Protein AF-A0A497IL65-F1 (afdb_monomer_lite)

pLDDT: mean 84.44, std 12.89, range [51.41, 97.0]

Secondary structure (DSSP, 8-state):
-HHHHHHHHTT-EEEETTSPBPPTT---TT--EEEES-HHHHHHHHHHT-

Radius of gyration: 10.79 Å; chains: 1; bounding box: 22×24×24 Å

Sequence (50 aa):
MASQLILQEAGGQLTDLEGRPLNEDAKATNIALIATRDDKLHNRIVEHLK

Structure (mmCIF, N/CA/C/O backbone):
data_AF-A0A497IL65-F1
#
_entry.id   AF-A0A497IL65-F1
#
loop_
_atom_site.group_PDB
_atom_site.id
_atom_site.type_symbol
_atom_site.label_atom_id
_atom_site.label_alt_id
_atom_site.label_comp_id
_atom_site.label_asym_id
_atom_site.label_entity_id
_atom_site.label_seq_id
_atom_site.pdbx_PDB_ins_code
_atom_site.Cartn_x
_atom_site.Cartn_y
_atom_site.Cartn_z
_atom_site.occupancy
_atom_site.B_iso_or_equiv
_atom_site.auth_seq_id
_atom_site.auth_comp_id
_atom_site.auth_asym_id
_atom_site.auth_atom_id
_atom_site.pdbx_PDB_model_num
ATOM 1 N N . MET A 1 1 ? 4.570 8.687 -11.195 1.00 66.94 1 MET A N 1
ATOM 2 C CA . MET A 1 1 ? 3.586 8.048 -12.115 1.00 66.94 1 MET A CA 1
ATOM 3 C C . MET A 1 1 ? 2.226 8.731 -11.973 1.00 66.94 1 MET A C 1
ATOM 5 O O . MET A 1 1 ? 1.921 9.172 -10.874 1.00 66.94 1 MET A O 1
ATOM 9 N N . ALA A 1 2 ? 1.392 8.802 -13.020 1.00 74.75 2 ALA A N 1
ATOM 10 C CA . ALA A 1 2 ? 0.071 9.450 -12.925 1.00 74.75 2 ALA A CA 1
ATOM 11 C C . ALA A 1 2 ? -0.860 8.781 -11.888 1.00 74.75 2 ALA A C 1
ATOM 13 O O . ALA A 1 2 ? -1.544 9.464 -11.134 1.00 74.75 2 ALA A O 1
ATOM 14 N N . SER A 1 3 ? -0.828 7.449 -11.791 1.00 74.56 3 S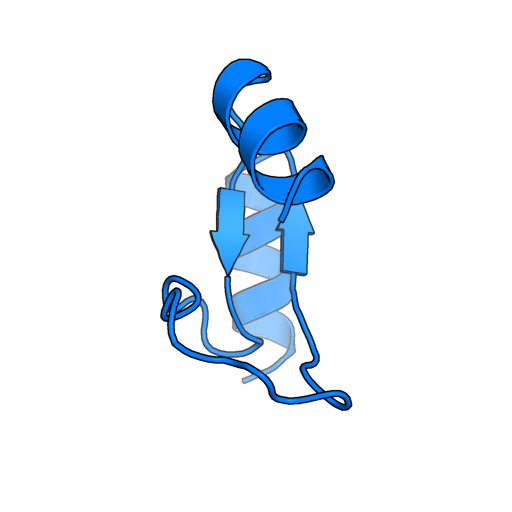ER A N 1
ATOM 15 C CA . SER A 1 3 ? -1.603 6.665 -10.816 1.00 74.56 3 SER A CA 1
ATOM 16 C C . SER A 1 3 ? -1.197 6.912 -9.359 1.00 74.56 3 SER A C 1
ATOM 18 O O . SER A 1 3 ? -2.053 6.892 -8.480 1.00 74.56 3 SER A O 1
ATOM 20 N N . GLN A 1 4 ? 0.086 7.180 -9.100 1.00 81.19 4 GLN A N 1
ATOM 21 C CA . GLN A 1 4 ? 0.590 7.507 -7.762 1.00 81.19 4 GLN A CA 1
ATOM 22 C C . GLN A 1 4 ? 0.015 8.830 -7.256 1.00 81.19 4 GLN A C 1
ATOM 24 O O . GLN A 1 4 ? -0.457 8.886 -6.127 1.00 81.19 4 GLN A O 1
ATOM 29 N N . LEU A 1 5 ? 0.011 9.861 -8.107 1.00 83.44 5 LEU A N 1
ATOM 30 C CA . LEU A 1 5 ? -0.556 11.167 -7.766 1.00 83.44 5 LEU A CA 1
ATOM 31 C C . LEU A 1 5 ? -2.052 11.049 -7.458 1.00 83.44 5 LEU A C 1
ATOM 33 O O . LEU A 1 5 ? -2.504 11.523 -6.427 1.00 83.44 5 LEU A O 1
ATOM 37 N N . ILE A 1 6 ? -2.809 10.335 -8.298 1.00 87.75 6 ILE A N 1
ATOM 38 C CA . ILE A 1 6 ? -4.247 10.107 -8.071 1.00 87.75 6 ILE A CA 1
ATOM 39 C C . ILE A 1 6 ? -4.494 9.409 -6.728 1.00 87.75 6 ILE A C 1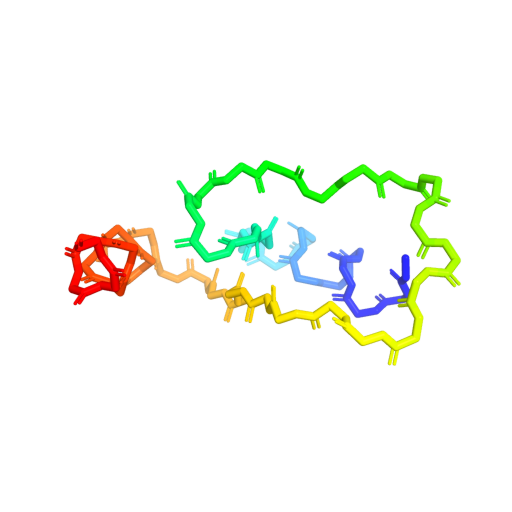
ATOM 41 O O . ILE A 1 6 ? -5.410 9.779 -5.996 1.00 87.75 6 ILE A O 1
ATOM 45 N N . LEU A 1 7 ? -3.687 8.398 -6.394 1.00 88.44 7 LEU A N 1
ATOM 46 C CA . LEU A 1 7 ? -3.832 7.672 -5.137 1.00 88.44 7 LEU A CA 1
ATOM 47 C C . LEU A 1 7 ? -3.498 8.549 -3.925 1.00 88.44 7 LEU A C 1
ATOM 49 O O . LEU A 1 7 ? -4.219 8.487 -2.934 1.00 88.44 7 LEU A O 1
ATOM 53 N N . GLN A 1 8 ? -2.457 9.380 -4.016 1.00 86.94 8 GLN A N 1
ATOM 54 C CA . GLN A 1 8 ? -2.083 10.326 -2.961 1.00 86.94 8 GLN A CA 1
ATOM 55 C C . GLN A 1 8 ? -3.173 11.378 -2.726 1.00 86.94 8 GLN A C 1
ATOM 57 O O . GLN A 1 8 ? -3.574 11.587 -1.584 1.00 86.94 8 GLN A O 1
ATOM 62 N N . GLU A 1 9 ? -3.726 11.966 -3.789 1.00 91.38 9 GLU A N 1
ATOM 63 C CA . GLU A 1 9 ? -4.847 12.915 -3.697 1.00 91.38 9 GLU A CA 1
ATOM 64 C C . GLU A 1 9 ? -6.114 12.266 -3.110 1.00 91.38 9 GLU A C 1
ATOM 66 O O . GLU A 1 9 ? -6.914 12.915 -2.438 1.00 91.38 9 GLU A O 1
ATOM 71 N N . ALA A 1 10 ? -6.291 10.955 -3.303 1.00 91.44 10 ALA A N 1
ATOM 72 C CA . ALA A 1 10 ? -7.370 10.182 -2.688 1.00 91.44 10 ALA A CA 1
ATOM 73 C C . ALA A 1 10 ? -7.104 9.796 -1.213 1.00 91.44 10 ALA A C 1
ATOM 75 O O . ALA A 1 10 ? -7.932 9.105 -0.602 1.00 91.44 10 ALA A O 1
ATOM 76 N N . GLY A 1 11 ? -5.970 10.220 -0.642 1.00 91.88 11 GLY A N 1
ATOM 77 C CA . GLY A 1 11 ? -5.530 9.890 0.715 1.00 91.88 11 GLY A CA 1
ATOM 78 C C . GLY A 1 11 ? -5.011 8.460 0.868 1.00 91.88 11 GLY A C 1
ATOM 79 O O . GLY A 1 11 ? -5.093 7.902 1.955 1.00 91.88 11 GLY A O 1
ATOM 80 N N . GLY A 1 12 ? -4.559 7.834 -0.219 1.00 91.75 12 GLY A N 1
ATOM 81 C CA . GLY A 1 12 ? -3.988 6.492 -0.214 1.00 91.75 12 GLY A CA 1
ATOM 82 C C . GLY A 1 12 ? -2.463 6.465 -0.241 1.00 91.75 12 GLY A C 1
ATOM 83 O O . GLY A 1 12 ? -1.792 7.479 -0.430 1.00 91.75 12 GLY A O 1
ATOM 84 N N . GLN A 1 13 ? -1.921 5.263 -0.072 1.00 90.25 13 GLN A N 1
ATOM 85 C CA . GLN A 1 13 ? -0.492 4.996 0.035 1.00 90.25 13 GLN A CA 1
ATOM 86 C C . GLN A 1 13 ? -0.012 4.066 -1.079 1.00 90.25 13 GLN A C 1
ATOM 88 O O . GLN A 1 13 ? -0.714 3.133 -1.481 1.00 90.25 13 GLN A O 1
ATOM 93 N N . LEU A 1 14 ? 1.206 4.327 -1.553 1.00 90.12 14 LEU A N 1
ATOM 94 C CA . LEU A 1 14 ? 1.910 3.535 -2.554 1.00 90.12 14 LEU A CA 1
ATOM 95 C C . LEU A 1 14 ? 3.314 3.208 -2.041 1.00 90.12 14 LEU A C 1
ATOM 97 O O . LEU A 1 14 ? 4.122 4.118 -1.843 1.00 90.12 14 LEU A O 1
ATOM 101 N N . THR A 1 15 ? 3.607 1.927 -1.854 1.00 90.75 15 THR A N 1
ATOM 102 C CA . THR A 1 15 ? 4.893 1.445 -1.330 1.00 90.75 15 THR A CA 1
ATOM 103 C C . THR A 1 15 ? 5.391 0.230 -2.111 1.00 90.75 15 THR A C 1
ATOM 105 O O . THR A 1 15 ? 4.662 -0.346 -2.923 1.00 90.75 15 THR A O 1
ATOM 108 N N . ASP A 1 16 ? 6.651 -0.149 -1.904 1.00 90.38 16 ASP A N 1
ATOM 109 C CA . ASP A 1 16 ? 7.151 -1.470 -2.287 1.00 90.38 16 ASP A CA 1
ATOM 110 C C . ASP A 1 16 ? 6.598 -2.572 -1.359 1.00 90.38 16 ASP A C 1
ATOM 112 O O . ASP A 1 16 ? 5.855 -2.308 -0.413 1.00 90.38 16 ASP A O 1
ATOM 116 N N . LEU A 1 17 ? 6.962 -3.832 -1.615 1.00 91.00 17 LEU A N 1
ATOM 117 C CA . LEU A 1 17 ? 6.487 -4.965 -0.808 1.00 91.00 17 LEU A CA 1
ATOM 118 C C . LEU A 1 17 ? 6.960 -4.930 0.657 1.00 91.00 17 LEU A C 1
ATOM 120 O O . LEU A 1 17 ? 6.391 -5.621 1.496 1.00 91.00 17 LEU A O 1
ATOM 124 N N . GLU A 1 18 ? 7.974 -4.122 0.974 1.00 90.81 18 GLU A N 1
ATOM 125 C CA . GLU A 1 18 ? 8.485 -3.946 2.334 1.00 90.81 18 GLU A CA 1
ATOM 126 C C . GLU A 1 18 ? 7.831 -2.754 3.056 1.00 90.81 18 GLU A C 1
ATOM 128 O O . GLU A 1 18 ? 8.141 -2.495 4.223 1.00 90.81 18 GLU A O 1
ATOM 133 N N . GLY A 1 19 ? 6.913 -2.039 2.396 1.00 91.00 19 GLY A N 1
ATOM 134 C CA . GLY A 1 19 ? 6.248 -0.854 2.935 1.00 91.00 19 GLY A CA 1
ATOM 135 C C . GLY A 1 19 ? 7.067 0.431 2.796 1.00 91.00 19 GLY A C 1
ATOM 136 O O . GLY A 1 19 ? 6.746 1.433 3.435 1.00 91.00 19 GLY A O 1
ATOM 137 N N . ARG A 1 20 ? 8.129 0.443 1.980 1.00 89.81 20 ARG A N 1
ATOM 138 C CA . ARG A 1 20 ? 8.937 1.648 1.752 1.00 89.81 20 ARG A CA 1
ATOM 139 C C . ARG A 1 20 ? 8.340 2.497 0.630 1.00 89.81 20 ARG A C 1
ATOM 141 O O . ARG A 1 20 ? 7.865 1.940 -0.361 1.00 89.81 20 ARG A O 1
ATOM 148 N N . PRO A 1 21 ? 8.399 3.836 0.728 1.00 86.31 21 PRO A N 1
ATOM 149 C CA . PRO A 1 21 ? 8.011 4.708 -0.373 1.00 86.31 21 PRO A CA 1
ATOM 150 C C . PRO A 1 21 ? 8.777 4.356 -1.650 1.00 86.31 21 PRO A C 1
ATOM 152 O O . PRO A 1 21 ? 9.984 4.105 -1.610 1.00 86.31 21 PRO A O 1
ATOM 155 N N . LEU A 1 22 ? 8.086 4.359 -2.788 1.00 81.19 22 LEU A N 1
ATOM 156 C CA . LEU A 1 22 ? 8.747 4.172 -4.076 1.00 81.19 22 LEU A CA 1
ATOM 157 C C . LEU A 1 22 ? 9.678 5.362 -4.351 1.00 81.19 22 LEU A C 1
ATOM 159 O O . LEU A 1 22 ? 9.247 6.512 -4.305 1.00 81.19 22 LEU A O 1
ATOM 163 N N . ASN A 1 23 ? 10.947 5.083 -4.656 1.00 71.56 23 ASN A N 1
ATOM 164 C CA . ASN A 1 23 ? 11.871 6.095 -5.164 1.00 71.56 23 ASN A CA 1
ATOM 165 C C . ASN A 1 23 ? 11.410 6.541 -6.568 1.00 71.56 23 ASN A C 1
ATOM 167 O O . ASN A 1 23 ? 11.192 5.704 -7.448 1.00 71.56 23 ASN A O 1
ATOM 171 N N . GLU A 1 24 ? 11.282 7.854 -6.775 1.00 60.66 24 GLU A N 1
ATOM 172 C CA . GLU A 1 24 ? 10.885 8.475 -8.045 1.00 60.66 24 GLU A CA 1
ATOM 173 C C . GLU A 1 24 ? 11.839 8.168 -9.217 1.00 60.66 24 GLU A C 1
ATOM 175 O O . GLU A 1 24 ? 11.408 8.188 -10.371 1.00 60.66 24 GLU A O 1
ATOM 180 N N . ASP A 1 25 ? 13.095 7.791 -8.948 1.00 56.09 25 ASP A N 1
ATOM 181 C CA . ASP A 1 25 ? 14.102 7.439 -9.962 1.00 56.09 25 ASP A CA 1
ATOM 182 C C . ASP A 1 25 ? 13.878 6.074 -10.627 1.00 56.09 25 ASP A C 1
ATOM 184 O O . ASP A 1 25 ? 14.617 5.677 -11.538 1.00 56.09 25 ASP A O 1
ATOM 188 N N . ALA A 1 26 ? 12.868 5.318 -10.196 1.00 51.41 26 ALA A N 1
ATOM 189 C CA . ALA A 1 26 ? 12.643 3.968 -10.670 1.00 51.41 26 ALA A CA 1
ATOM 190 C C . ALA A 1 26 ? 12.034 3.954 -12.088 1.00 51.41 26 ALA A C 1
ATOM 192 O O . ALA A 1 26 ? 10.867 3.639 -12.302 1.00 51.41 26 ALA A O 1
ATOM 193 N N . LYS A 1 27 ? 12.893 4.148 -13.098 1.00 54.38 27 LYS A N 1
ATOM 194 C CA . LYS A 1 27 ? 12.739 3.625 -14.473 1.00 54.38 27 LYS A CA 1
ATOM 195 C C . LYS A 1 27 ? 12.712 2.081 -14.515 1.00 54.38 27 LYS A C 1
ATOM 197 O O . LYS A 1 27 ? 13.051 1.480 -15.532 1.00 54.38 27 LYS A O 1
ATOM 202 N N . ALA A 1 28 ? 12.375 1.419 -13.411 1.00 56.88 28 ALA A N 1
ATOM 203 C CA . ALA A 1 28 ? 12.366 -0.026 -13.305 1.00 56.88 28 ALA A CA 1
ATOM 204 C C . ALA A 1 28 ? 11.014 -0.542 -13.805 1.00 56.88 28 ALA A C 1
ATOM 206 O O . ALA A 1 28 ? 9.965 -0.311 -13.216 1.00 56.88 28 ALA A O 1
ATOM 207 N N . THR A 1 29 ? 11.043 -1.254 -14.923 1.00 56.03 29 THR A N 1
ATOM 208 C CA . THR A 1 29 ? 9.871 -1.834 -15.589 1.00 56.03 29 THR A CA 1
ATOM 209 C C . THR A 1 29 ? 9.317 -3.087 -14.895 1.00 56.03 29 THR A C 1
ATOM 211 O O . THR A 1 29 ? 8.375 -3.677 -15.405 1.00 56.03 29 THR A O 1
ATOM 214 N N . ASN A 1 30 ? 9.846 -3.472 -13.725 1.00 67.62 30 ASN A N 1
ATOM 215 C CA . ASN A 1 30 ? 9.468 -4.676 -12.969 1.00 67.62 30 ASN A CA 1
ATOM 216 C C . ASN A 1 30 ? 9.366 -4.406 -11.453 1.00 67.62 30 ASN A C 1
ATOM 218 O O . ASN A 1 30 ? 9.953 -5.125 -10.647 1.00 67.62 30 ASN A O 1
ATOM 222 N N . ILE A 1 31 ? 8.670 -3.343 -11.047 1.00 75.69 31 ILE A N 1
ATOM 223 C CA . ILE A 1 31 ? 8.461 -3.046 -9.621 1.00 75.69 31 ILE A CA 1
ATOM 224 C C . ILE A 1 31 ? 7.154 -3.690 -9.162 1.00 75.69 31 ILE A C 1
ATOM 226 O O . ILE A 1 31 ? 6.089 -3.405 -9.710 1.00 75.69 31 ILE A O 1
ATOM 230 N N . ALA A 1 32 ? 7.235 -4.536 -8.136 1.00 85.00 32 ALA A N 1
ATOM 231 C CA . ALA A 1 32 ? 6.069 -4.962 -7.375 1.00 85.00 32 ALA A CA 1
ATOM 232 C C . ALA A 1 32 ? 5.743 -3.891 -6.326 1.00 85.00 32 ALA A C 1
ATOM 234 O O . ALA A 1 32 ? 6.629 -3.425 -5.610 1.00 85.00 32 ALA A O 1
ATOM 235 N N . LEU A 1 33 ? 4.480 -3.484 -6.267 1.00 89.31 33 LEU A N 1
ATOM 236 C CA . LEU A 1 33 ? 4.030 -2.360 -5.454 1.00 89.31 33 LEU A CA 1
ATOM 237 C C . LEU A 1 33 ? 2.691 -2.660 -4.788 1.00 89.31 33 LEU A C 1
ATOM 239 O O . LEU A 1 33 ? 1.871 -3.414 -5.316 1.00 89.31 33 LEU A O 1
ATOM 243 N N . ILE A 1 34 ? 2.484 -2.054 -3.625 1.00 91.69 34 ILE A N 1
ATOM 244 C CA . ILE A 1 34 ? 1.248 -2.114 -2.853 1.00 91.69 34 ILE A CA 1
ATOM 245 C C . ILE A 1 34 ? 0.607 -0.733 -2.931 1.00 91.69 34 ILE A C 1
ATOM 247 O O . ILE A 1 34 ? 1.196 0.260 -2.511 1.00 91.69 34 ILE A O 1
ATOM 251 N N . ALA A 1 35 ? -0.606 -0.680 -3.476 1.00 91.88 35 ALA A N 1
ATOM 252 C CA . ALA A 1 35 ? -1.387 0.538 -3.647 1.00 91.88 35 ALA A CA 1
ATOM 253 C C . ALA A 1 35 ? -2.727 0.383 -2.924 1.00 91.88 35 ALA A C 1
ATOM 255 O O . ALA A 1 35 ? -3.577 -0.396 -3.355 1.00 91.88 35 ALA A O 1
ATOM 256 N N . THR A 1 36 ? -2.933 1.108 -1.827 1.00 94.38 36 THR A N 1
ATOM 257 C CA . THR A 1 36 ? -4.164 0.991 -1.029 1.00 94.38 36 THR A CA 1
ATOM 258 C C . THR A 1 36 ? -4.575 2.331 -0.442 1.00 94.38 36 THR A C 1
ATOM 260 O O . THR A 1 36 ? -3.733 3.112 -0.016 1.00 94.38 36 THR A O 1
ATOM 263 N N . ARG A 1 37 ? -5.884 2.577 -0.350 1.00 94.75 37 ARG A N 1
ATOM 264 C CA . ARG A 1 37 ? -6.424 3.727 0.392 1.00 94.75 37 ARG A CA 1
ATOM 265 C C . ARG A 1 37 ? -6.571 3.467 1.895 1.00 94.75 37 ARG A C 1
ATOM 267 O O . ARG A 1 37 ? -6.542 4.400 2.679 1.00 94.75 37 ARG A O 1
ATOM 274 N N . ASP A 1 38 ? -6.781 2.213 2.286 1.00 96.06 38 ASP A N 1
ATOM 275 C CA . ASP A 1 38 ? -6.967 1.828 3.686 1.00 96.06 38 ASP A CA 1
ATOM 276 C C . ASP A 1 38 ? -5.618 1.463 4.320 1.00 96.06 38 ASP A C 1
ATOM 278 O O . ASP A 1 38 ? -4.989 0.478 3.924 1.00 96.06 38 ASP A O 1
ATOM 282 N N . ASP A 1 39 ? -5.201 2.239 5.319 1.00 94.00 39 ASP A N 1
ATOM 283 C CA . ASP A 1 39 ? -3.934 2.053 6.034 1.00 94.00 39 ASP A CA 1
ATOM 284 C C . ASP A 1 39 ? -3.862 0.721 6.797 1.00 94.00 39 ASP A C 1
ATOM 286 O O . ASP A 1 39 ? -2.802 0.103 6.895 1.00 94.00 39 ASP A O 1
ATOM 290 N N . LYS A 1 40 ? -4.987 0.235 7.338 1.00 96.06 40 LYS A N 1
ATOM 291 C CA . LYS A 1 40 ? -5.023 -1.044 8.063 1.00 96.06 40 LYS A CA 1
ATOM 292 C C . LYS A 1 40 ? -4.853 -2.204 7.099 1.00 96.06 40 LYS A C 1
ATOM 294 O O . LYS A 1 40 ? -4.145 -3.158 7.414 1.00 96.06 40 LYS A O 1
ATOM 299 N N . LEU A 1 41 ? -5.503 -2.142 5.938 1.00 96.25 41 LEU A N 1
ATOM 300 C CA . LEU A 1 41 ? -5.311 -3.136 4.888 1.00 96.25 41 LEU A CA 1
ATOM 301 C C . LEU A 1 41 ? -3.874 -3.094 4.362 1.00 96.25 41 LEU A C 1
ATOM 303 O O . LEU A 1 41 ? -3.274 -4.154 4.210 1.00 96.25 41 LEU A O 1
ATOM 307 N N . HIS A 1 42 ? -3.324 -1.895 4.150 1.00 95.69 42 HIS A N 1
ATOM 308 C CA . HIS A 1 42 ? -1.938 -1.709 3.730 1.00 95.69 42 HIS A CA 1
ATOM 309 C C . HIS A 1 42 ? -0.972 -2.459 4.644 1.00 95.69 42 HIS A C 1
ATOM 311 O O . HIS A 1 42 ? -0.247 -3.349 4.203 1.00 95.69 42 HIS A O 1
ATOM 317 N N . ASN A 1 43 ? -1.033 -2.151 5.941 1.00 95.06 43 ASN A N 1
ATOM 318 C CA . ASN A 1 43 ? -0.132 -2.718 6.935 1.00 95.06 43 ASN A CA 1
ATOM 319 C C . ASN A 1 43 ? -0.283 -4.236 7.029 1.00 95.06 43 ASN A C 1
ATOM 321 O O . ASN A 1 43 ? 0.716 -4.942 7.075 1.00 95.06 43 ASN A O 1
ATOM 325 N N . ARG A 1 44 ? -1.516 -4.754 6.956 1.00 97.00 44 ARG A N 1
ATOM 326 C CA . ARG A 1 44 ? -1.765 -6.203 6.941 1.00 97.00 44 ARG A CA 1
ATOM 327 C C . ARG A 1 44 ? -1.158 -6.896 5.724 1.00 97.00 44 ARG A C 1
ATOM 329 O O . ARG A 1 44 ? -0.672 -8.012 5.858 1.00 97.00 44 ARG A O 1
ATOM 336 N N . ILE A 1 45 ? -1.211 -6.273 4.545 1.00 95.62 45 ILE A N 1
ATOM 337 C CA . ILE A 1 45 ? -0.590 -6.825 3.333 1.00 95.62 45 ILE A CA 1
ATOM 338 C C . ILE A 1 45 ? 0.933 -6.824 3.491 1.00 95.62 45 ILE A C 1
ATOM 340 O O . ILE A 1 45 ? 1.554 -7.854 3.260 1.00 95.62 45 ILE A O 1
ATOM 344 N N . VAL A 1 46 ? 1.521 -5.709 3.935 1.00 94.88 46 VAL A N 1
ATOM 345 C CA . VAL A 1 46 ? 2.971 -5.601 4.174 1.00 94.88 46 VAL A CA 1
ATOM 346 C C . VAL A 1 46 ? 3.443 -6.635 5.201 1.00 94.88 46 VAL A C 1
ATOM 348 O O . VAL A 1 46 ? 4.456 -7.289 4.991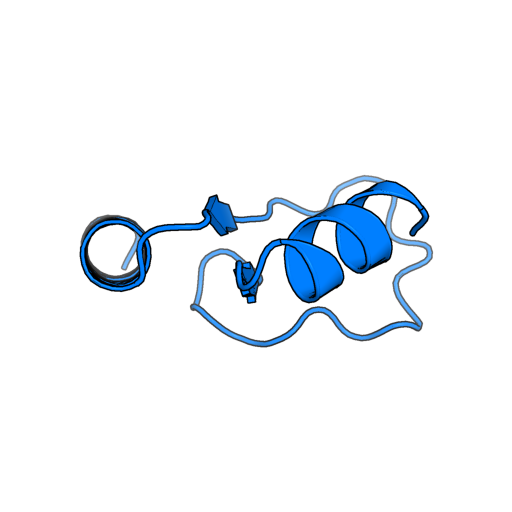 1.00 94.88 46 VAL A O 1
ATOM 351 N N . GLU A 1 47 ? 2.711 -6.821 6.299 1.00 95.75 47 GLU A N 1
ATOM 352 C CA . GLU A 1 47 ? 3.018 -7.837 7.313 1.00 95.75 47 GLU A CA 1
ATOM 353 C C . GLU A 1 47 ? 2.908 -9.264 6.772 1.00 95.75 47 GLU A C 1
ATOM 355 O O . GLU A 1 47 ? 3.716 -10.107 7.137 1.00 95.75 47 GLU A O 1
ATOM 360 N N . HIS A 1 48 ? 1.928 -9.543 5.908 1.00 96.31 48 HIS A N 1
ATOM 361 C CA . HIS A 1 48 ? 1.733 -10.875 5.333 1.00 96.31 48 HIS A CA 1
ATOM 362 C C . HIS A 1 48 ? 2.799 -11.254 4.296 1.00 96.31 48 HIS A C 1
ATOM 364 O O . HIS A 1 48 ? 3.008 -12.436 4.039 1.00 96.31 48 HIS A O 1
ATOM 370 N N . LEU A 1 49 ? 3.429 -10.259 3.670 1.00 89.94 49 LEU A N 1
ATOM 371 C CA . LEU A 1 49 ? 4.460 -10.452 2.650 1.00 89.94 49 LEU A CA 1
ATOM 372 C C . LEU A 1 49 ? 5.888 -10.515 3.221 1.00 89.94 49 LEU A C 1
ATOM 374 O O . LEU A 1 49 ? 6.815 -10.781 2.455 1.00 89.94 49 LEU A O 1
ATOM 378 N N . LYS A 1 50 ? 6.061 -10.272 4.526 1.00 79.81 50 LYS A N 1
ATOM 379 C CA . LYS A 1 50 ? 7.318 -10.491 5.260 1.00 79.81 50 LYS A CA 1
ATOM 380 C C . LYS A 1 50 ? 7.460 -11.949 5.682 1.00 79.81 50 LYS A C 1
ATOM 382 O O . LYS A 1 50 ? 8.610 -12.438 5.639 1.00 79.81 50 LYS A O 1
#

Foldseek 3Di:
DVVQVVLVVLQKDKDALQRHHDDPPPPPPDTHMDIDNDPVVSVVSSVVSD

=== Feature glossary ===
The record interleaves many kinds of information about one protein. Here is each kind framed as the question it answers.

Q: Are the domains correctly placed relative to each other?
A: Predicted aligned error is AlphaFold's pairwise confidence. Unlike pLDDT (per-residue), PAE is per-residu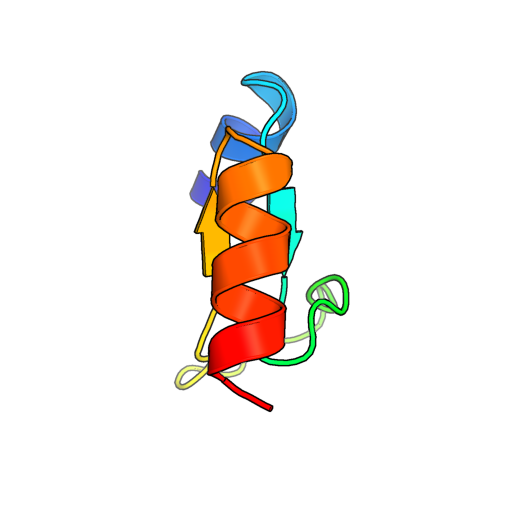e-pair and captures whether two parts of the structure are correctly placed relative to each other. Units are ångströms of expected positional error.

Q: Which residues are in helices, strands, or loops?
A: Eight-state secondary structure (DSSP): H is the canonical α-helix, G the tighter 3₁₀-helix, I the wider π-helix; E/B are β-structure, T and S are turns and bends, and '-' is everything else. DSSP derives these from the pattern of main-chain N–H···O=C hydrogen bonds, not from the sequence.

Q: What if only a Cα trace is available?
A: P-SEA three-state annotation labels each residue as helix, strand, or coil based purely on the geometry of the Cα trace. It serves as a fallback when the full backbone (and thus DSSP) is unavailable.

Q: What are the backbone torsion angles?
A: φ (phi) and ψ (psi) are the two rotatable backbone dihedrals per residue: φ is the C(i-1)–N–Cα–C torsion, ψ is the N–Cα–C–N(i+1) torsion, both in degrees on (−180°, 180°]. α-helical residues cluster near (−60°, −45°); β-strand residues near (−120°, +130°). A Ramachandran plot is simply a scatter of (φ, ψ) for every residue.

Q: What known structures does this most resemble?
A: Structural nearest neighbors (via Foldseek easy-search vs the PDB). Reported per hit: target PDB id, E-value, and alignment TM-score. A TM-score above ~0.5 is the conventional threshold for 'same fold'.

Q: What family and function is it annotated with?
A: Database cross-references. InterPro integrates a dozen domain/family signature databases into unified entries with residue-range hits. GO terms attach function/process/location labels with evidence codes. CATH codes position the fold in a four-level structural taxonomy. Organism is the NCBI-taxonomy specie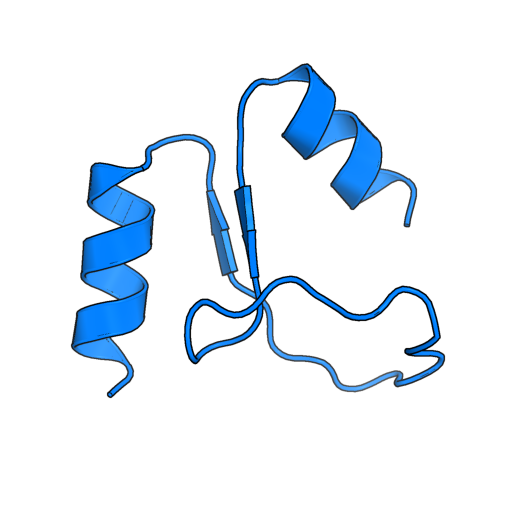s name.

Q: Which residues are buried vs exposed?
A: Solvent accessibility: the surface area of each residue that a 1.4 Å water probe can touch, in Å². When only backbone atoms are present the absolute values are lower than full-atom SASA (side chains contribute most of the area) and are flagged as backbone-only.

Q: What do the diagnostic plots show?
A: Three diagnostic plots accompany the record. The Cα contact map visualizes the tertiary structure as a 2D adjacency matrix (8 Å cutoff, sequence-local contacts suppressed). The Ramachandran plot shows the distribution of backbone (φ, ψ) torsions, with points in the α and β basins reflecting secondary structure content. The PAE plot shows AlphaFold's inter-residue confidence as a color matrix.

Q: What is the amino-acid chain?
A: The amino-acid sequence is the protein's primary structure: the linear order of residues from the N-terminus to the C-terminus, written in one-letter code. Everything else here — the 3D coordinates, the secondary structure, the domain annotations — is ultimately a consequence of this string.

Q: What do the rendered images show?
A: The six renders are orthographic views along the three Cartesian axes in both directions. Representation (cartoon, sticks, or surface) and color scheme (sequence-rainbow or by-chain) vary across proteins so the training set covers all the common visualization conventions.

Q: Where is each backbone atom in 3D?
A: The mmCIF table is the protein's shape written out atom by atom. For each backbone N, Cα, C, and carbonyl O, it records an (x, y, z) coordinate triple in Å plus the residue type, chain letter, and residue number.

Q: How mobile is each atom in the crystal?
A: For experimental (PDB) structures, the B-factor (temperature factor) quantifies the positional spread of each atom in the crystal — a combination of thermal vibration and static disorder — in units of Å². High B-factors mark flexible loops or poorly resolved regions; low B-factors mark the rigid, well-ordered core.

Q: How big and how compact is the whole molecule?
A: Three whole-structure scalars: the radius of gyration (RMS distance of Cα from centroid, in Å), the count of Cα–Cα contacts (pairs closer than 8 Å and separated by more than four residues in sequence — i.e. tertiary, not local, contacts), and the bounding-box dimensions. Together they distinguish compact globular folds from extended fibres or disordered chains.

Q: What does the local fold look like, res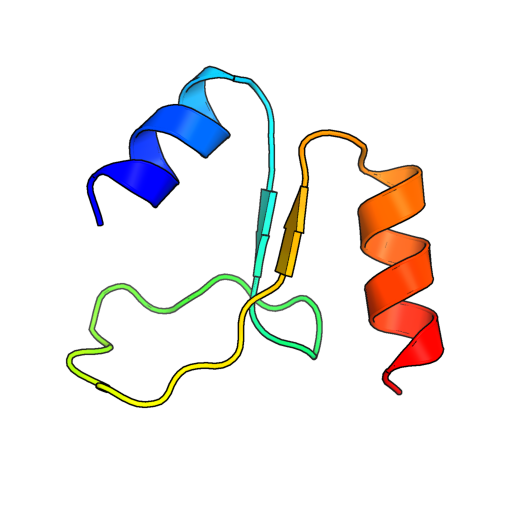idue by residue?
A: A 3Di character summarizes, for each residue, the relative orientation of the Cα frame of its nearest spatial neighbor. Because it encodes fold topology rather than chemistry, 3Di alignments detect remote structural similarity that sequence alignment misses.

Q: How confident is the AlphaFold model at each residue?
A: For AlphaFold models, the B-factor field carries pLDDT — the model's own estimate of local accuracy on a 0–100 scale. Regions with pLDDT<50 should be treated as essentially unmodeled; they often correspond to intrinsically disordered segments.